Protein AF-A0A1X6X3I6-F1 (afdb_monomer)

Organism: NCBI:txid47847

pLDDT: mean 81.03, std 16.97, range [32.22, 97.06]

InterPro domains:
  IPR027417 P-loop containing nucleoside triphosphate hydrolase [SSF52540] (1-117)
  IPR041682 AAA domain, group 14 [PF13173] (1-108)

Solvent-accessible surface area (backbone atoms only — not comparable to full-atom values): 10371 Å² total; per-residue (Å²): 122,66,60,66,58,53,51,45,57,49,22,56,74,71,74,48,62,67,48,49,33,81,44,65,69,55,34,54,56,38,70,76,33,42,68,61,71,61,66,63,80,65,57,39,35,36,35,39,39,78,70,50,59,66,52,45,54,31,46,47,54,46,36,71,73,77,44,81,64,84,60,49,60,47,76,40,61,85,71,77,84,70,76,79,51,72,59,56,55,73,34,69,94,76,65,83,90,80,88,82,73,63,58,50,67,42,55,74,72,73,40,89,75,56,64,71,65,45,42,73,75,38,47,68,61,52,58,71,68,54,73,86,76,85,73,47,74,67,56,50,54,50,50,53,60,70,43,43,80,63,78,71,75,75,80,79,76,79,76,76,82,80,88,76,133

Structure (mmCIF, N/CA/C/O backbone):
data_AF-A0A1X6X3I6-F1
#
_entry.id   AF-A0A1X6X3I6-F1
#
loop_
_atom_site.group_PDB
_atom_site.id
_atom_site.type_symbol
_atom_site.label_atom_id
_atom_site.label_alt_id
_atom_site.label_comp_id
_atom_site.label_asym_id
_atom_site.label_entity_id
_atom_site.label_seq_id
_atom_site.pdbx_PDB_ins_code
_atom_site.Cartn_x
_atom_site.Cartn_y
_atom_site.Cartn_z
_atom_site.occupancy
_atom_site.B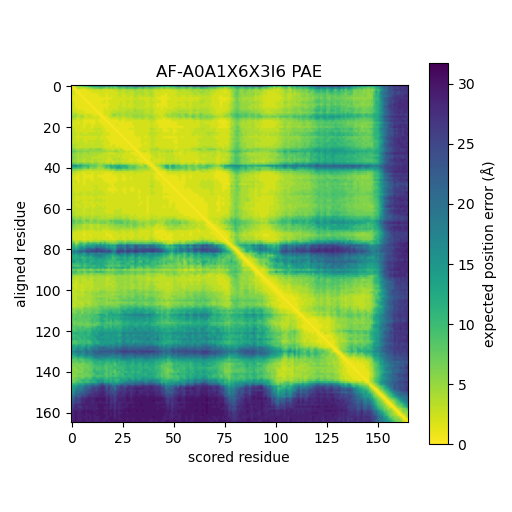_iso_or_equiv
_atom_site.auth_seq_id
_atom_site.auth_comp_id
_atom_site.auth_asym_id
_atom_site.auth_atom_id
_atom_site.pdbx_PDB_model_num
ATOM 1 N N . MET A 1 1 ? 0.532 -4.020 -11.490 1.00 64.44 1 MET A N 1
ATOM 2 C CA . MET A 1 1 ? 1.407 -3.002 -10.862 1.00 64.44 1 MET A CA 1
ATOM 3 C C . MET A 1 1 ? 1.654 -3.417 -9.422 1.00 64.44 1 MET A C 1
ATOM 5 O O . MET A 1 1 ? 0.678 -3.515 -8.684 1.00 64.44 1 MET A O 1
ATOM 9 N N . GLY A 1 2 ? 2.907 -3.712 -9.062 1.00 77.94 2 GLY A N 1
ATOM 10 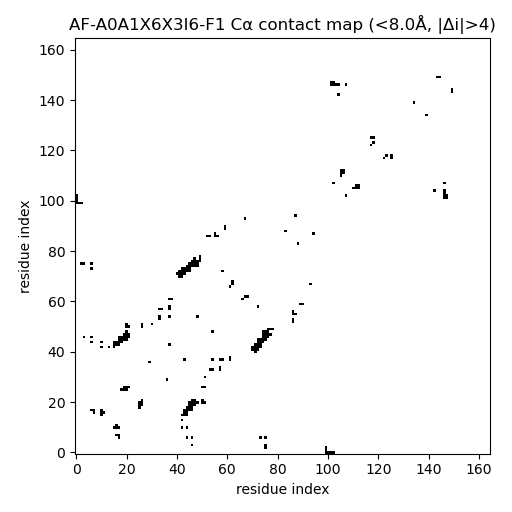C CA . GLY A 1 2 ? 3.346 -4.455 -7.865 1.00 77.94 2 GLY A CA 1
ATOM 11 C C . GLY A 1 2 ? 3.114 -3.815 -6.488 1.00 77.94 2 GLY A C 1
ATOM 12 O O . GLY A 1 2 ? 3.898 -4.059 -5.582 1.00 77.94 2 GLY A O 1
ATOM 13 N N . LYS A 1 3 ? 2.047 -3.027 -6.303 1.00 88.94 3 LYS A N 1
ATOM 14 C CA . LYS A 1 3 ? 1.668 -2.437 -5.005 1.00 88.94 3 LYS A CA 1
ATOM 15 C C . LYS A 1 3 ? 1.474 -3.518 -3.940 1.00 88.94 3 LYS A C 1
ATOM 17 O O . LYS A 1 3 ? 2.101 -3.446 -2.891 1.00 88.94 3 LYS A O 1
ATOM 22 N N . SER A 1 4 ? 0.694 -4.551 -4.262 1.00 89.69 4 SER A N 1
ATOM 23 C CA . SER A 1 4 ? 0.467 -5.715 -3.401 1.00 89.69 4 SER A CA 1
ATOM 24 C C . SER A 1 4 ? 1.767 -6.444 -3.068 1.00 89.69 4 SER A C 1
ATOM 26 O O . SER A 1 4 ? 1.982 -6.836 -1.928 1.00 89.69 4 SER A O 1
ATOM 28 N N . THR A 1 5 ? 2.672 -6.584 -4.043 1.00 90.50 5 THR A N 1
ATOM 29 C CA . THR A 1 5 ? 3.987 -7.211 -3.842 1.00 90.50 5 THR A CA 1
ATOM 30 C C . THR A 1 5 ? 4.847 -6.408 -2.868 1.00 90.50 5 THR A C 1
ATOM 32 O O . THR A 1 5 ? 5.395 -6.976 -1.928 1.00 90.50 5 THR A O 1
ATOM 35 N N . VAL A 1 6 ? 4.922 -5.085 -3.047 1.00 91.81 6 VAL A N 1
ATOM 36 C CA . VAL A 1 6 ? 5.656 -4.185 -2.145 1.00 91.81 6 VAL A CA 1
ATOM 37 C C . VAL A 1 6 ? 5.050 -4.206 -0.741 1.00 91.81 6 VAL A C 1
ATOM 39 O O . VAL A 1 6 ? 5.785 -4.321 0.237 1.00 91.81 6 VAL A O 1
ATOM 42 N N . LEU A 1 7 ? 3.719 -4.147 -0.630 1.00 94.69 7 LEU A N 1
ATOM 43 C CA . LEU A 1 7 ? 3.028 -4.177 0.658 1.00 94.69 7 LEU A CA 1
ATOM 44 C C . LEU A 1 7 ? 3.257 -5.502 1.396 1.00 94.69 7 LEU A C 1
ATOM 46 O O . LEU A 1 7 ? 3.531 -5.483 2.593 1.00 94.69 7 LEU A O 1
ATOM 50 N N . ARG A 1 8 ? 3.189 -6.641 0.692 1.00 94.69 8 ARG A N 1
ATOM 51 C CA . ARG A 1 8 ? 3.464 -7.969 1.266 1.00 94.69 8 ARG A CA 1
ATOM 52 C C . ARG A 1 8 ? 4.907 -8.082 1.753 1.00 94.69 8 ARG A C 1
ATOM 54 O O . ARG A 1 8 ? 5.107 -8.430 2.910 1.00 94.69 8 ARG A O 1
ATOM 61 N N . GLY A 1 9 ? 5.891 -7.694 0.938 1.00 95.19 9 GLY A N 1
ATOM 62 C CA . GLY A 1 9 ? 7.300 -7.719 1.354 1.00 95.19 9 GLY A CA 1
ATOM 63 C C . GLY A 1 9 ? 7.592 -6.799 2.548 1.00 95.19 9 GLY A C 1
ATOM 64 O O . GLY A 1 9 ? 8.360 -7.149 3.448 1.00 95.19 9 GLY A O 1
ATOM 65 N N . PHE A 1 10 ? 6.932 -5.638 2.609 1.00 94.81 10 PHE A N 1
ATOM 66 C CA . PHE A 1 10 ? 7.000 -4.765 3.778 1.00 94.81 10 PHE A CA 1
ATOM 67 C C . PHE A 1 10 ? 6.379 -5.422 5.020 1.00 94.81 10 PHE A C 1
ATOM 69 O O . PHE A 1 10 ? 7.007 -5.427 6.078 1.00 94.81 10 PHE A O 1
ATOM 76 N N . ALA A 1 11 ? 5.174 -5.989 4.900 1.00 94.62 11 ALA A N 1
ATOM 77 C CA . ALA A 1 11 ? 4.484 -6.648 6.007 1.00 94.62 11 ALA A CA 1
ATOM 78 C C . ALA A 1 11 ? 5.310 -7.815 6.568 1.00 94.62 11 ALA A C 1
ATOM 80 O O . ALA A 1 11 ? 5.461 -7.915 7.782 1.00 94.62 11 ALA A O 1
ATOM 81 N N . GLU A 1 12 ? 5.910 -8.630 5.698 1.00 94.88 12 GLU A N 1
ATOM 82 C CA . GLU A 1 12 ? 6.821 -9.717 6.077 1.00 94.88 12 GLU A CA 1
ATOM 83 C C . GLU A 1 12 ? 8.026 -9.196 6.870 1.00 94.88 12 GLU A C 1
ATOM 85 O O . GLU A 1 12 ? 8.332 -9.706 7.948 1.00 94.88 12 GLU A O 1
ATOM 90 N N . THR A 1 13 ? 8.668 -8.127 6.389 1.00 94.75 13 THR A N 1
ATOM 91 C CA . THR A 1 13 ? 9.803 -7.492 7.082 1.00 94.75 13 THR A CA 1
ATOM 92 C C . THR A 1 13 ? 9.393 -6.913 8.441 1.00 94.75 13 THR A C 1
ATOM 94 O O . THR A 1 13 ? 10.170 -6.945 9.394 1.00 94.75 13 THR A O 1
ATOM 97 N N . ALA A 1 14 ? 8.163 -6.407 8.553 1.00 91.38 14 ALA A N 1
ATOM 98 C CA . ALA A 1 14 ? 7.593 -5.879 9.789 1.00 91.38 14 ALA A CA 1
ATOM 99 C C . ALA A 1 14 ? 7.041 -6.967 10.736 1.00 91.38 14 ALA A C 1
ATOM 101 O O . ALA A 1 14 ? 6.537 -6.632 11.808 1.00 91.38 14 ALA A O 1
ATOM 102 N N . GLY A 1 15 ? 7.112 -8.254 10.366 1.00 90.88 15 GLY A N 1
ATOM 103 C CA . GLY A 1 15 ? 6.565 -9.367 11.153 1.00 90.88 15 GLY A CA 1
ATOM 104 C C . GLY A 1 15 ? 5.031 -9.407 11.204 1.00 90.88 15 GLY A C 1
ATOM 105 O O . GLY A 1 15 ? 4.458 -9.970 12.136 1.00 90.88 15 GLY A O 1
ATOM 106 N N . GLY A 1 16 ? 4.368 -8.775 10.235 1.00 89.56 16 GLY A N 1
ATOM 107 C CA . GLY A 1 16 ? 2.917 -8.685 10.111 1.00 89.56 16 GLY A CA 1
ATOM 108 C C . GLY A 1 16 ? 2.358 -9.468 8.921 1.00 89.56 16 GLY A C 1
ATOM 109 O O . GLY A 1 16 ? 3.041 -10.259 8.276 1.00 89.56 16 GLY A O 1
ATOM 110 N N . SER A 1 17 ? 1.081 -9.232 8.626 1.00 92.12 17 SER A N 1
ATOM 111 C CA . SER A 1 17 ? 0.386 -9.787 7.460 1.00 92.12 17 SER A CA 1
ATOM 112 C C . SER A 1 17 ? -0.423 -8.702 6.753 1.00 92.12 17 SER A C 1
ATOM 114 O O . SER A 1 17 ? -0.655 -7.624 7.306 1.00 92.12 17 SER A O 1
ATOM 116 N N . VAL A 1 18 ? -0.821 -8.984 5.513 1.00 95.50 18 VAL A N 1
ATOM 117 C CA . VAL A 1 18 ? -1.647 -8.088 4.702 1.00 95.50 18 VAL A CA 1
ATOM 118 C C . VAL A 1 18 ? -3.111 -8.497 4.813 1.00 95.50 18 VAL A C 1
ATOM 120 O O . VAL A 1 18 ? -3.450 -9.661 4.612 1.00 95.50 18 VAL A O 1
ATOM 123 N N . ILE A 1 19 ? -3.975 -7.524 5.094 1.00 95.50 19 ILE A N 1
ATOM 124 C CA . ILE A 1 19 ? -5.427 -7.645 4.964 1.00 95.50 19 ILE A CA 1
ATOM 125 C C . ILE A 1 19 ? -5.769 -7.391 3.496 1.00 95.50 19 ILE A C 1
ATOM 127 O O . ILE A 1 19 ? -5.748 -6.247 3.048 1.00 95.50 19 ILE A O 1
ATOM 131 N N . ASP A 1 20 ? -6.046 -8.454 2.748 1.00 95.75 20 ASP A N 1
ATOM 132 C CA . ASP A 1 20 ? -6.381 -8.388 1.324 1.00 95.75 20 ASP A CA 1
ATOM 133 C C . ASP A 1 20 ? -7.896 -8.218 1.136 1.00 95.75 20 ASP A C 1
ATOM 135 O O . ASP A 1 20 ? -8.661 -9.145 1.389 1.00 95.75 20 ASP A O 1
ATOM 139 N N . LEU A 1 21 ? -8.351 -7.023 0.743 1.00 95.56 21 LEU A N 1
ATOM 140 C CA . LEU A 1 21 ? -9.784 -6.726 0.609 1.00 95.56 21 LEU A CA 1
ATOM 141 C C . LEU A 1 21 ? -10.377 -7.107 -0.758 1.00 95.56 21 LEU A C 1
ATOM 143 O O . LEU A 1 21 ? -11.591 -6.947 -0.964 1.00 95.56 21 LEU A O 1
ATOM 147 N N . ASP A 1 22 ? -9.560 -7.597 -1.697 1.00 94.06 22 ASP A N 1
ATOM 148 C CA . ASP A 1 22 ? -10.081 -8.240 -2.905 1.00 94.06 22 ASP A CA 1
ATOM 149 C C . ASP A 1 22 ? -10.706 -9.605 -2.563 1.00 94.06 22 ASP A C 1
ATOM 151 O O . ASP A 1 22 ? -11.739 -9.957 -3.148 1.00 94.06 22 ASP A O 1
ATOM 155 N N . ASP A 1 23 ? -10.164 -10.305 -1.559 1.00 96.56 23 ASP A N 1
ATOM 156 C CA . ASP A 1 23 ? -10.741 -11.529 -1.000 1.00 96.56 23 ASP A CA 1
ATOM 157 C C . ASP A 1 23 ? -12.124 -11.253 -0.379 1.00 96.56 23 ASP A C 1
ATOM 159 O O . ASP A 1 23 ? -12.313 -10.349 0.442 1.00 96.56 23 ASP A O 1
ATOM 163 N N . VAL A 1 24 ? -13.125 -12.021 -0.818 1.00 96.75 24 VAL A N 1
ATOM 164 C CA . VAL A 1 24 ? -14.529 -11.842 -0.424 1.00 96.75 24 VAL A CA 1
ATOM 165 C C . VAL A 1 24 ? -14.730 -12.139 1.062 1.00 96.75 24 VAL A C 1
ATOM 167 O O . VAL A 1 24 ? -15.404 -11.365 1.739 1.00 96.75 24 VAL A O 1
ATOM 170 N N . GLU A 1 25 ? -14.133 -13.214 1.573 1.00 97.06 25 GLU A N 1
ATOM 171 C CA . GLU A 1 25 ? -14.310 -13.655 2.958 1.00 97.06 25 GLU A CA 1
ATOM 172 C C . GLU A 1 25 ? -13.643 -12.667 3.919 1.00 97.06 25 GLU A C 1
ATOM 174 O O . GLU A 1 25 ? -14.234 -12.257 4.924 1.00 97.06 25 GLU A O 1
ATOM 179 N N . VAL A 1 26 ? -12.435 -12.208 3.569 1.00 96.25 26 VAL A N 1
ATOM 180 C CA . VAL A 1 26 ? -11.734 -11.160 4.323 1.00 96.25 26 VAL A CA 1
ATOM 181 C C . VAL A 1 26 ? -12.557 -9.877 4.319 1.00 96.25 26 VAL A C 1
ATOM 183 O O . VAL A 1 26 ? -12.775 -9.276 5.373 1.00 96.25 26 VAL A O 1
ATOM 186 N N . ARG A 1 27 ? -13.064 -9.458 3.156 1.00 96.25 27 ARG A N 1
ATOM 187 C CA . ARG A 1 27 ? -13.870 -8.241 3.032 1.00 96.25 27 ARG A CA 1
ATOM 188 C C . ARG A 1 27 ? -15.117 -8.275 3.913 1.00 96.25 27 ARG A C 1
ATOM 190 O O . ARG A 1 27 ? -15.369 -7.301 4.624 1.00 96.25 27 ARG A O 1
ATOM 197 N N . GLU A 1 28 ? -15.875 -9.366 3.893 1.00 96.00 28 GLU A N 1
ATOM 198 C CA . GLU A 1 28 ? -17.078 -9.523 4.719 1.00 96.00 28 GLU A CA 1
ATOM 199 C C . GLU A 1 28 ? -16.746 -9.480 6.218 1.00 96.00 28 GLU A C 1
ATOM 201 O O . GLU A 1 28 ? -17.406 -8.771 6.987 1.00 96.00 28 GLU A O 1
ATOM 206 N N . ALA A 1 29 ? -15.668 -10.154 6.633 1.00 95.06 29 ALA A N 1
ATOM 207 C CA . ALA A 1 29 ? -15.207 -10.136 8.018 1.00 95.06 29 ALA A CA 1
ATOM 208 C C . ALA A 1 29 ? -14.833 -8.720 8.494 1.00 95.06 29 ALA A C 1
ATOM 210 O O . ALA A 1 29 ? -15.162 -8.330 9.622 1.00 95.06 29 ALA A O 1
ATOM 211 N N . ILE A 1 30 ? -14.177 -7.937 7.630 1.00 95.19 30 ILE A N 1
ATOM 212 C CA . ILE A 1 30 ? -13.784 -6.551 7.909 1.00 95.19 30 ILE A CA 1
ATOM 213 C C . ILE A 1 30 ? -15.007 -5.634 7.977 1.00 95.19 30 ILE A C 1
ATOM 215 O O . ILE A 1 30 ? -15.116 -4.854 8.923 1.00 95.19 30 ILE A O 1
ATOM 219 N N . GLN A 1 31 ? -15.943 -5.737 7.028 1.00 93.88 31 GLN A N 1
ATOM 220 C CA . GLN A 1 31 ? -17.166 -4.924 7.011 1.00 93.88 31 GLN A CA 1
ATOM 221 C C . GLN A 1 31 ? -18.013 -5.132 8.272 1.00 93.88 31 GLN A C 1
ATOM 223 O O . GLN A 1 31 ? -18.507 -4.163 8.847 1.00 93.88 31 GLN A O 1
ATOM 228 N N . GLY A 1 32 ? -18.114 -6.372 8.760 1.00 92.06 32 GLY A N 1
ATOM 229 C CA . GLY A 1 32 ? -18.816 -6.676 10.008 1.00 92.06 32 GLY A CA 1
ATOM 230 C C . GLY A 1 32 ? -18.131 -6.140 11.273 1.00 92.06 32 GLY A C 1
ATOM 231 O O . GLY A 1 32 ? -18.776 -6.039 12.313 1.00 92.06 32 GLY A O 1
ATOM 232 N N . ASN A 1 33 ? -16.836 -5.794 11.214 1.00 93.38 33 ASN A N 1
ATOM 233 C CA . ASN A 1 33 ? -16.014 -5.499 12.394 1.00 93.38 33 ASN A CA 1
ATOM 234 C C . ASN A 1 33 ? -14.982 -4.369 12.185 1.00 93.38 33 ASN A C 1
ATOM 236 O O . ASN A 1 33 ? -13.878 -4.430 12.731 1.00 93.38 33 ASN A O 1
ATOM 240 N N . LEU A 1 34 ? -15.330 -3.303 11.456 1.00 92.31 34 LEU A N 1
ATOM 241 C CA . LEU A 1 34 ? -14.416 -2.204 11.081 1.00 92.31 34 LEU A CA 1
ATOM 242 C C . LEU A 1 34 ? -13.584 -1.625 12.238 1.00 92.31 34 LEU A C 1
ATOM 244 O O . LEU A 1 34 ? -12.380 -1.423 12.126 1.00 92.31 34 LEU A O 1
ATOM 248 N N . ALA A 1 35 ? -14.203 -1.358 13.389 1.00 90.56 35 ALA A N 1
ATOM 249 C CA . ALA A 1 35 ? -13.467 -0.819 14.533 1.00 90.56 35 ALA A CA 1
ATOM 250 C C . ALA A 1 35 ? -12.494 -1.844 15.145 1.00 90.56 35 ALA A C 1
ATOM 252 O O . ALA A 1 35 ? -11.528 -1.454 15.796 1.00 90.56 35 ALA A O 1
ATOM 253 N N . ALA A 1 36 ? -12.765 -3.144 14.992 1.00 90.44 36 ALA A N 1
ATOM 254 C CA . ALA A 1 36 ? -11.902 -4.217 15.479 1.00 90.44 36 ALA A CA 1
ATOM 255 C C . ALA A 1 36 ? -10.701 -4.447 14.574 1.00 90.44 36 ALA A C 1
ATOM 257 O O . ALA A 1 36 ? -9.600 -4.634 15.086 1.00 90.44 36 ALA A O 1
ATOM 258 N N . SER A 1 37 ? -10.905 -4.385 13.260 1.00 90.31 37 SER A N 1
ATOM 259 C CA . SER A 1 37 ? -9.847 -4.634 12.282 1.00 90.31 37 SER A CA 1
ATOM 260 C C . SER A 1 37 ? -8.700 -3.634 12.383 1.00 90.31 37 SER A C 1
ATOM 262 O O . SER A 1 37 ? -7.560 -3.979 12.093 1.00 90.31 37 SER A O 1
ATOM 264 N N . VAL A 1 38 ? -8.979 -2.418 12.864 1.00 92.12 38 VAL A N 1
ATOM 265 C CA . VAL A 1 38 ? -7.957 -1.382 13.041 1.00 92.12 38 VAL A CA 1
ATOM 266 C C . VAL A 1 38 ? -7.373 -1.300 14.449 1.00 92.12 38 VAL A C 1
ATOM 268 O O . VAL A 1 38 ? -6.512 -0.459 14.674 1.00 92.12 38 VAL A O 1
ATOM 271 N N . ARG A 1 39 ? -7.832 -2.103 15.420 1.00 86.19 39 ARG A N 1
ATOM 272 C CA . ARG A 1 39 ? -7.517 -1.905 16.852 1.00 86.19 39 ARG A CA 1
ATOM 273 C C . ARG A 1 39 ? -6.140 -2.404 17.287 1.00 86.19 39 ARG A C 1
ATOM 275 O O . ARG A 1 39 ? -5.588 -1.859 18.236 1.00 86.19 39 ARG A O 1
ATOM 282 N N . ALA A 1 40 ? -5.619 -3.458 16.667 1.00 76.75 40 ALA A N 1
ATOM 283 C CA . ALA A 1 40 ? -4.425 -4.153 17.144 1.00 76.75 40 ALA A CA 1
ATOM 284 C C . ALA A 1 40 ? -3.261 -4.026 16.156 1.00 76.75 40 ALA A C 1
ATOM 286 O O . ALA A 1 40 ? -3.459 -4.063 14.945 1.00 76.75 40 ALA A O 1
ATOM 287 N N . GLY A 1 41 ? -2.046 -3.914 16.696 1.00 80.50 41 GLY A N 1
ATOM 288 C CA . GLY A 1 41 ? -0.816 -3.869 15.912 1.00 80.50 41 GLY A CA 1
ATOM 289 C C . GLY A 1 41 ? -0.561 -2.536 15.199 1.00 80.50 41 GLY A C 1
ATOM 290 O O . GLY A 1 41 ? -1.438 -1.677 15.045 1.00 80.50 41 GLY A O 1
ATOM 291 N N . ALA A 1 42 ? 0.696 -2.364 14.810 1.00 88.19 42 ALA A N 1
ATOM 292 C CA . ALA A 1 42 ? 1.174 -1.361 13.872 1.00 88.19 42 ALA A CA 1
ATOM 293 C C . ALA A 1 42 ? 2.493 -1.889 13.273 1.00 88.19 42 ALA A C 1
ATOM 295 O O . ALA A 1 42 ? 3.304 -2.425 14.032 1.00 88.19 42 ALA A O 1
AT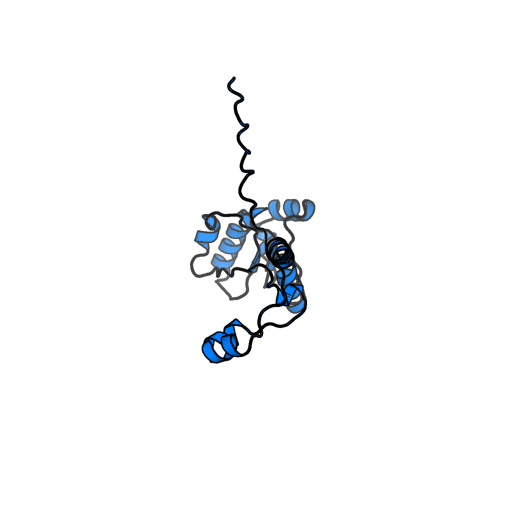OM 296 N N . PRO A 1 43 ? 2.725 -1.752 11.961 1.00 93.25 43 PRO A N 1
ATOM 297 C CA . PRO A 1 43 ? 1.806 -1.212 10.959 1.00 93.25 43 PRO A CA 1
ATOM 298 C C . PRO A 1 43 ? 0.688 -2.197 10.601 1.00 93.25 43 PRO A C 1
ATOM 300 O O . PRO A 1 43 ? 0.925 -3.387 10.413 1.00 93.25 43 PRO A O 1
ATOM 303 N N . ILE A 1 44 ? -0.536 -1.692 10.446 1.00 94.50 44 ILE A N 1
ATOM 304 C CA . ILE A 1 44 ? -1.609 -2.450 9.790 1.00 94.50 44 ILE A CA 1
ATOM 305 C C . ILE A 1 44 ? -1.428 -2.313 8.280 1.00 94.50 44 ILE A C 1
ATOM 307 O O . ILE A 1 44 ? -1.453 -1.199 7.761 1.00 94.50 44 ILE A O 1
ATOM 311 N N . CYS A 1 45 ? -1.264 -3.429 7.575 1.00 95.56 45 CYS A N 1
ATOM 312 C CA . CYS A 1 45 ? -1.107 -3.444 6.123 1.00 95.56 45 CYS A CA 1
ATOM 313 C C . CYS A 1 45 ? -2.436 -3.839 5.467 1.00 95.56 45 CYS A C 1
ATOM 315 O O . CYS A 1 45 ? -2.909 -4.953 5.680 1.00 95.56 45 CYS A O 1
ATOM 317 N N . ILE A 1 46 ? -3.046 -2.937 4.696 1.00 94.81 46 ILE A N 1
ATOM 318 C CA . ILE A 1 46 ? -4.348 -3.151 4.040 1.00 94.81 46 ILE A CA 1
ATOM 319 C C . ILE A 1 46 ? -4.173 -2.998 2.533 1.00 94.81 46 ILE A C 1
ATOM 321 O O . ILE A 1 46 ? -3.730 -1.945 2.073 1.00 94.81 46 ILE A O 1
ATOM 325 N N . ASP A 1 47 ? -4.551 -4.021 1.774 1.00 94.94 47 ASP A N 1
ATOM 326 C CA . ASP A 1 47 ? -4.557 -3.975 0.316 1.00 94.94 47 ASP A CA 1
ATOM 327 C C . ASP A 1 47 ? -5.942 -3.653 -0.247 1.00 94.94 47 ASP A C 1
ATOM 329 O O . ASP A 1 47 ? -6.966 -3.987 0.347 1.00 94.94 47 ASP A O 1
ATOM 333 N N . GLU A 1 48 ? -5.948 -2.976 -1.394 1.00 92.94 48 GLU A N 1
ATOM 334 C CA . GLU A 1 48 ? -7.129 -2.561 -2.155 1.00 92.94 48 GLU A CA 1
ATOM 335 C C . GLU A 1 48 ? -8.229 -1.897 -1.292 1.00 92.94 48 GLU A C 1
ATOM 337 O O . GLU A 1 48 ? -9.409 -2.257 -1.345 1.00 92.94 48 GLU A O 1
ATOM 342 N N . TYR A 1 49 ? -7.851 -0.873 -0.507 1.00 91.75 49 TYR A N 1
ATOM 343 C CA . TYR A 1 49 ? -8.736 -0.187 0.456 1.00 91.75 49 TYR A CA 1
ATOM 344 C C . TYR A 1 49 ? -10.070 0.287 -0.140 1.00 91.75 49 TYR A C 1
ATOM 346 O O . TYR A 1 49 ? -11.071 0.362 0.570 1.00 91.75 49 TYR A O 1
ATOM 354 N N . GLN A 1 50 ? -10.119 0.599 -1.439 1.00 89.06 50 GLN A N 1
ATOM 355 C CA . GLN A 1 50 ? -11.339 1.048 -2.108 1.00 89.06 50 GLN A CA 1
ATOM 356 C C . GLN A 1 50 ? -12.442 -0.024 -2.153 1.00 89.06 50 GLN A C 1
ATOM 358 O O . GLN A 1 50 ? -13.590 0.298 -2.447 1.00 89.06 50 GLN A O 1
ATOM 363 N N . ARG A 1 51 ? -12.124 -1.290 -1.849 1.00 92.00 51 ARG A N 1
ATOM 364 C CA . ARG A 1 51 ? -13.115 -2.357 -1.646 1.00 92.00 51 ARG A CA 1
ATOM 365 C C . ARG A 1 51 ? -13.902 -2.197 -0.346 1.00 92.00 51 ARG A C 1
ATOM 367 O O . ARG A 1 51 ? -15.048 -2.636 -0.286 1.00 92.00 51 ARG A O 1
ATOM 374 N N . VAL A 1 52 ? -13.311 -1.559 0.668 1.00 93.00 52 VAL A N 1
ATOM 375 C CA . VAL A 1 52 ? -13.966 -1.198 1.936 1.00 93.00 52 VAL A CA 1
ATOM 376 C C . VAL A 1 52 ? -13.523 0.211 2.357 1.00 93.00 52 VAL A C 1
ATOM 378 O O . VAL A 1 52 ? -12.714 0.354 3.275 1.00 93.00 52 VAL A O 1
ATOM 381 N N . PRO A 1 53 ? -14.033 1.275 1.707 1.00 90.31 53 PRO A N 1
ATOM 382 C CA . PRO A 1 53 ? -13.585 2.647 1.966 1.00 90.31 53 PRO A CA 1
ATOM 383 C C . PRO A 1 53 ? -13.748 3.091 3.428 1.00 90.31 53 PRO A C 1
ATOM 385 O O . PRO A 1 53 ? -12.924 3.851 3.939 1.00 90.31 53 PRO A O 1
ATOM 388 N N . ASP A 1 54 ? -14.759 2.560 4.120 1.00 91.38 54 ASP A N 1
ATOM 389 C CA . ASP A 1 54 ? -15.067 2.844 5.529 1.00 91.38 54 ASP A CA 1
ATOM 390 C C . ASP A 1 54 ? -13.924 2.460 6.491 1.00 91.38 54 ASP A C 1
ATOM 392 O O . ASP A 1 54 ? -13.867 2.941 7.627 1.00 91.38 54 ASP A O 1
ATOM 396 N N . ILE A 1 55 ? -12.952 1.649 6.045 1.00 92.06 55 ILE A N 1
ATOM 397 C CA . ILE A 1 55 ? -11.740 1.356 6.823 1.00 92.06 55 ILE A CA 1
ATOM 398 C C . ILE A 1 55 ? -10.945 2.628 7.149 1.00 92.06 55 ILE A C 1
ATOM 400 O O . ILE A 1 55 ? -10.301 2.714 8.196 1.00 92.06 55 ILE A O 1
ATOM 404 N N . LEU A 1 56 ? -11.030 3.649 6.292 1.00 91.44 56 LEU A N 1
ATOM 405 C CA . LEU A 1 56 ? -10.376 4.936 6.507 1.00 91.44 56 LEU A CA 1
ATOM 406 C C . LEU A 1 56 ? -11.006 5.713 7.669 1.00 91.44 56 LEU A C 1
ATOM 408 O O . LEU A 1 56 ? -10.281 6.346 8.438 1.00 91.44 56 LEU A O 1
ATOM 412 N N . ASP A 1 57 ? -12.326 5.625 7.851 1.00 91.19 57 ASP A N 1
ATOM 413 C CA . ASP A 1 57 ? -13.010 6.219 9.004 1.00 91.19 57 ASP A CA 1
ATOM 414 C C . ASP A 1 57 ? -12.643 5.503 10.304 1.00 91.19 57 ASP A C 1
ATOM 416 O O . ASP A 1 57 ? -12.414 6.148 11.332 1.00 91.19 57 ASP A O 1
ATOM 420 N N . ALA A 1 58 ? -12.507 4.176 10.260 1.00 92.75 58 ALA A N 1
ATOM 421 C CA . ALA A 1 58 ? -12.038 3.400 11.402 1.00 92.75 58 ALA A CA 1
ATOM 422 C C . ALA A 1 58 ? -10.600 3.795 11.796 1.00 92.75 58 ALA A C 1
ATOM 424 O O . ALA A 1 58 ? -10.331 4.063 12.973 1.00 92.75 58 ALA A O 1
ATOM 425 N N . LEU A 1 59 ? -9.692 3.916 10.820 1.00 92.31 59 LEU A N 1
ATOM 426 C CA . LEU A 1 59 ? -8.323 4.398 11.040 1.00 92.31 59 LEU A CA 1
ATOM 427 C C . LEU A 1 59 ? -8.306 5.825 11.597 1.00 92.31 59 LEU A C 1
ATOM 429 O O . LEU A 1 59 ? -7.612 6.096 12.577 1.00 92.31 59 LEU A O 1
ATOM 433 N N . LYS A 1 60 ? -9.112 6.734 11.039 1.00 91.50 60 LYS A N 1
ATOM 434 C CA . LYS A 1 60 ? -9.272 8.102 11.551 1.00 91.50 60 LYS A CA 1
ATOM 435 C C . LYS A 1 60 ? -9.728 8.103 13.010 1.00 91.50 60 LYS A C 1
ATOM 437 O O . LYS A 1 60 ? -9.169 8.835 13.826 1.00 91.50 60 LYS A O 1
ATOM 442 N N . ALA A 1 61 ? -10.721 7.284 13.355 1.00 92.12 61 ALA A N 1
ATOM 443 C CA . ALA A 1 61 ? -11.229 7.171 14.717 1.00 92.12 61 ALA A CA 1
ATOM 444 C C . ALA A 1 61 ? -10.167 6.634 15.690 1.00 92.12 61 ALA A C 1
ATOM 446 O O . ALA A 1 61 ? -10.078 7.123 16.818 1.00 92.12 61 ALA A O 1
ATOM 447 N N . ARG A 1 62 ? -9.339 5.671 15.263 1.00 91.88 62 ARG A N 1
ATOM 448 C CA . ARG A 1 62 ? -8.180 5.204 16.038 1.00 91.88 62 ARG A CA 1
ATOM 449 C C . ARG A 1 62 ? -7.160 6.321 16.242 1.00 91.88 62 ARG A C 1
ATOM 451 O O . ARG A 1 62 ? -6.838 6.627 17.386 1.00 91.88 62 ARG A O 1
ATOM 458 N N . LEU A 1 63 ? -6.732 6.983 15.167 1.00 91.50 63 LEU A N 1
ATOM 459 C CA . LEU A 1 63 ? -5.750 8.072 15.225 1.00 91.50 63 LEU A CA 1
ATOM 460 C C . LEU A 1 63 ? -6.234 9.260 16.077 1.00 91.50 63 LEU A C 1
ATOM 462 O O . LEU A 1 63 ? -5.451 9.954 16.717 1.00 91.50 63 LEU A O 1
ATOM 466 N N . ASN A 1 64 ? -7.541 9.515 16.118 1.00 90.94 64 ASN A N 1
ATOM 467 C CA . ASN A 1 64 ? -8.107 10.538 16.999 1.00 90.94 64 ASN A CA 1
ATOM 468 C C . ASN A 1 64 ? -8.046 10.151 18.484 1.00 90.94 64 ASN A C 1
ATOM 470 O O . ASN A 1 64 ? -7.951 11.035 19.329 1.00 90.94 64 ASN A O 1
ATOM 474 N N . ARG A 1 65 ? -8.121 8.855 18.804 1.00 91.19 65 ARG A N 1
ATOM 475 C CA . ARG A 1 65 ? -8.129 8.338 20.181 1.00 91.19 65 ARG A CA 1
ATOM 476 C C . ARG A 1 65 ? -6.721 8.124 20.734 1.00 91.19 65 ARG A C 1
ATOM 478 O O . ARG A 1 65 ? -6.473 8.425 21.893 1.00 91.19 65 ARG A O 1
ATOM 485 N N . GLU A 1 66 ? -5.833 7.577 19.912 1.00 89.62 66 GLU A N 1
ATOM 486 C CA . GLU A 1 66 ? -4.481 7.143 20.298 1.00 89.62 66 GLU A CA 1
ATOM 487 C C . GLU A 1 66 ? -3.400 8.166 19.917 1.00 89.62 66 GLU A C 1
ATOM 489 O O . GLU A 1 66 ? -2.232 8.004 20.263 1.00 89.62 66 GLU A O 1
ATOM 494 N N . GLY A 1 67 ? -3.778 9.235 19.212 1.00 87.38 67 GLY A N 1
ATOM 495 C CA . GLY A 1 67 ? -2.839 10.141 18.563 1.00 87.38 67 GLY A CA 1
ATOM 496 C C . GLY A 1 67 ? -2.390 9.612 17.199 1.00 87.38 67 GLY A C 1
ATOM 497 O O . GLY A 1 67 ? -2.946 8.659 16.662 1.00 87.38 67 GLY A O 1
ATOM 498 N N . SER A 1 68 ? -1.377 10.249 16.610 1.00 86.62 68 SER A N 1
ATOM 499 C CA . SER A 1 68 ? -0.929 9.945 15.244 1.00 86.62 68 SER A CA 1
ATOM 500 C C . SER A 1 68 ? 0.501 9.398 15.201 1.00 86.62 68 SER A C 1
ATOM 502 O O . SER A 1 68 ? 1.370 10.054 14.620 1.00 86.62 68 SER A O 1
ATOM 504 N N . PRO A 1 69 ? 0.787 8.232 15.817 1.00 87.81 69 PRO A N 1
ATOM 505 C CA . PRO A 1 69 ? 2.112 7.646 15.720 1.00 87.81 69 PRO A CA 1
ATOM 506 C C . PRO A 1 69 ? 2.423 7.280 14.256 1.00 87.81 69 PRO A C 1
ATOM 508 O O . PRO A 1 69 ? 1.551 6.768 13.538 1.00 87.81 69 PRO A O 1
ATOM 511 N N . PRO A 1 70 ? 3.652 7.552 13.782 1.00 87.50 70 PRO A N 1
ATOM 512 C CA . PRO A 1 70 ? 4.054 7.194 12.430 1.00 87.50 70 PRO A CA 1
ATOM 513 C C . PRO A 1 70 ? 3.988 5.675 12.239 1.00 87.50 70 PRO A C 1
ATOM 515 O O . PRO A 1 70 ? 4.226 4.910 13.171 1.00 87.50 70 PRO A O 1
ATOM 518 N N . GLY A 1 71 ? 3.651 5.238 11.025 1.00 89.38 71 GLY A N 1
ATOM 519 C CA . GLY A 1 71 ? 3.576 3.811 10.703 1.00 89.38 71 GLY A CA 1
ATOM 520 C C . GLY A 1 71 ? 2.374 3.082 11.311 1.00 89.38 71 GLY A C 1
ATOM 521 O O . GLY A 1 71 ? 2.413 1.866 11.427 1.00 89.38 71 GLY A O 1
ATOM 522 N N . THR A 1 72 ? 1.298 3.784 11.690 1.00 92.69 72 THR A N 1
ATOM 523 C CA . THR A 1 72 ? 0.067 3.135 12.191 1.00 92.69 72 THR A CA 1
ATOM 524 C C . THR A 1 72 ? -0.535 2.176 11.159 1.00 92.69 72 THR A C 1
ATOM 526 O O . THR A 1 72 ? -0.941 1.064 11.498 1.00 92.69 72 THR A O 1
ATOM 529 N N . ALA A 1 73 ? -0.586 2.600 9.897 1.00 93.38 73 ALA A N 1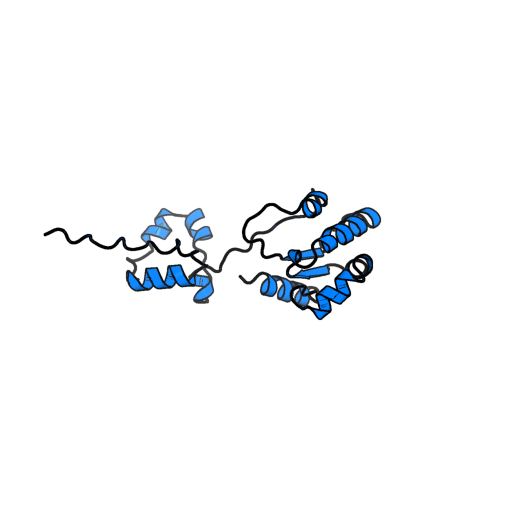
ATOM 530 C CA . ALA A 1 73 ? -1.115 1.800 8.805 1.00 93.38 73 ALA A CA 1
ATOM 531 C C . ALA A 1 73 ? -0.407 2.124 7.488 1.00 93.38 73 ALA A C 1
ATOM 533 O O . ALA A 1 73 ? 0.012 3.261 7.263 1.00 93.38 73 ALA A O 1
ATOM 534 N N . ILE A 1 74 ? -0.328 1.122 6.619 1.00 94.00 74 ILE A N 1
ATOM 535 C CA . ILE A 1 74 ? 0.019 1.259 5.209 1.00 94.00 74 ILE A CA 1
ATOM 536 C C . ILE A 1 74 ? -1.147 0.703 4.410 1.00 94.00 74 ILE A C 1
ATOM 538 O O . ILE A 1 74 ? -1.596 -0.418 4.646 1.00 94.00 74 ILE A O 1
ATOM 542 N N . ILE A 1 75 ? -1.643 1.510 3.480 1.00 92.31 75 ILE A N 1
ATOM 543 C CA . ILE A 1 75 ? -2.777 1.159 2.638 1.00 92.31 75 ILE A CA 1
ATOM 544 C C . ILE A 1 75 ? -2.365 1.241 1.174 1.00 92.31 75 ILE A C 1
ATOM 546 O O . ILE A 1 75 ? -1.686 2.185 0.764 1.00 92.31 75 ILE A O 1
ATOM 550 N N . THR A 1 76 ? -2.792 0.274 0.377 1.00 91.81 76 THR A N 1
ATOM 551 C CA . THR A 1 76 ? -2.686 0.320 -1.082 1.00 91.81 76 THR A CA 1
ATOM 552 C C . THR A 1 76 ? -4.078 0.382 -1.686 1.00 91.81 76 THR A C 1
ATOM 554 O O . THR A 1 76 ? -5.055 -0.106 -1.124 1.00 91.81 76 THR A O 1
ATOM 557 N N . GLY A 1 77 ? -4.183 1.036 -2.837 1.00 86.25 77 GLY A N 1
ATOM 558 C CA . GLY A 1 77 ? -5.412 1.073 -3.614 1.00 86.25 77 GLY A CA 1
ATOM 559 C C . GLY A 1 77 ? -5.102 1.338 -5.073 1.00 86.25 77 GLY A C 1
ATOM 560 O O . GLY A 1 77 ? -4.233 2.149 -5.408 1.00 86.25 77 GLY A O 1
ATOM 561 N N . SER A 1 78 ? -5.766 0.609 -5.958 1.00 75.56 78 SER A N 1
ATOM 562 C CA . SER A 1 78 ? -5.701 0.829 -7.398 1.00 75.56 78 SER A CA 1
ATOM 563 C C . SER A 1 78 ? -6.728 1.882 -7.821 1.00 75.56 78 SER A C 1
ATOM 565 O O . SER A 1 78 ? -7.764 1.579 -8.403 1.00 75.56 78 SER A O 1
ATOM 567 N N . THR A 1 79 ? -6.455 3.161 -7.557 1.00 58.69 79 THR A N 1
ATOM 568 C CA . THR A 1 79 ? -7.303 4.229 -8.098 1.00 58.69 79 THR A CA 1
ATOM 569 C C . THR A 1 79 ? -6.963 4.427 -9.578 1.00 58.69 79 THR A C 1
ATOM 571 O O . THR A 1 79 ? -6.078 5.192 -9.958 1.00 58.69 79 THR A O 1
ATOM 574 N N . ARG A 1 80 ? -7.657 3.697 -10.463 1.00 54.34 80 ARG A N 1
ATOM 575 C CA . ARG A 1 80 ? -7.856 4.193 -11.831 1.00 54.34 80 ARG A CA 1
ATOM 576 C C . ARG A 1 80 ? -8.582 5.516 -11.665 1.00 54.34 80 ARG A C 1
ATOM 578 O O . ARG A 1 80 ? -9.710 5.449 -11.213 1.00 54.34 80 ARG A O 1
ATOM 585 N N . GLN A 1 81 ? -7.883 6.619 -11.946 1.00 49.94 81 GLN A N 1
ATOM 586 C CA . GLN A 1 81 ? -8.382 7.995 -12.057 1.00 49.94 81 GLN A CA 1
ATOM 587 C C . GLN A 1 81 ? -9.571 8.295 -11.141 1.00 49.94 81 GLN A C 1
ATOM 589 O O . GLN A 1 81 ? -10.668 7.863 -11.445 1.00 49.94 81 GLN A O 1
ATOM 594 N N . ASP A 1 82 ? -9.337 8.990 -10.027 1.00 50.12 82 ASP A N 1
ATOM 595 C CA . ASP A 1 82 ? -10.206 10.042 -9.476 1.00 50.12 82 ASP A CA 1
ATOM 596 C C . ASP A 1 82 ? -9.808 10.327 -8.023 1.00 50.12 82 ASP A C 1
ATOM 598 O O . ASP A 1 82 ? -9.140 9.525 -7.368 1.00 50.12 82 ASP A O 1
ATOM 602 N N . ALA A 1 83 ? -10.119 11.542 -7.576 1.00 56.16 83 ALA A N 1
ATOM 603 C CA . ALA A 1 83 ? -9.687 12.153 -6.324 1.00 56.16 83 ALA A CA 1
ATOM 604 C C . ALA A 1 83 ? -9.690 11.200 -5.114 1.00 56.16 83 ALA A C 1
ATOM 606 O O . ALA A 1 83 ? -10.570 10.351 -4.973 1.00 56.16 83 ALA A O 1
ATOM 607 N N . LEU A 1 84 ? -8.728 11.402 -4.200 1.00 62.19 84 LEU A N 1
ATOM 608 C CA . LEU A 1 84 ? -8.763 10.797 -2.865 1.00 62.19 84 LEU A CA 1
ATOM 609 C C . LEU A 1 84 ? -10.191 10.942 -2.304 1.00 62.19 84 LEU A C 1
ATOM 611 O O . LEU A 1 84 ? -10.700 12.067 -2.271 1.00 62.19 84 LEU A O 1
ATOM 615 N N . PRO A 1 85 ? -10.861 9.845 -1.901 1.00 66.81 85 PRO A N 1
ATOM 616 C CA . PRO A 1 85 ? -12.229 9.930 -1.408 1.00 66.81 85 PRO A CA 1
ATOM 617 C C . PRO A 1 85 ? -12.302 10.911 -0.232 1.00 66.81 85 PRO A C 1
ATOM 619 O O . PRO A 1 85 ? -11.333 11.060 0.515 1.00 66.81 85 PRO A O 1
ATOM 622 N N . ALA A 1 86 ? -13.448 11.572 -0.033 1.00 66.81 86 ALA A N 1
ATOM 623 C CA . ALA A 1 86 ? -13.624 12.566 1.037 1.00 66.81 86 ALA A CA 1
ATOM 624 C C . ALA A 1 86 ? -13.200 12.032 2.423 1.00 66.81 86 ALA A C 1
ATOM 626 O O . ALA A 1 86 ? -12.663 12.765 3.253 1.00 66.81 86 ALA A O 1
ATOM 627 N N . THR A 1 87 ? -13.359 10.729 2.644 1.00 66.06 87 THR A N 1
ATOM 628 C CA . THR A 1 87 ? -12.892 10.017 3.835 1.00 66.06 87 THR A CA 1
ATOM 629 C C . THR A 1 87 ? -11.366 10.033 3.989 1.00 66.06 87 THR A C 1
ATOM 631 O O . THR A 1 87 ? -10.858 10.261 5.084 1.00 66.06 87 THR A O 1
ATOM 634 N N . ALA A 1 88 ? -10.611 9.880 2.898 1.00 69.06 88 ALA A N 1
ATOM 635 C CA . ALA A 1 88 ? -9.157 10.029 2.901 1.00 69.06 88 ALA A CA 1
ATOM 636 C C . ALA A 1 88 ? -8.731 11.491 3.129 1.00 69.06 88 ALA A C 1
ATOM 638 O O . ALA A 1 88 ? -7.742 11.740 3.820 1.00 69.06 88 ALA A O 1
ATOM 639 N N . GLN A 1 89 ? -9.515 12.466 2.646 1.00 68.88 89 GLN A N 1
ATOM 640 C CA . GLN A 1 89 ? -9.315 13.891 2.951 1.00 68.88 89 GLN A CA 1
ATOM 641 C C . GLN A 1 89 ? -9.374 14.157 4.465 1.00 68.88 89 GLN A C 1
ATOM 643 O O . GLN A 1 89 ? -8.674 15.023 4.989 1.00 68.88 89 GLN A O 1
ATOM 648 N N . ALA A 1 90 ? -10.164 13.381 5.207 1.00 73.31 90 ALA A N 1
ATOM 649 C CA . ALA A 1 90 ? -10.263 13.512 6.654 1.00 73.31 90 ALA A CA 1
ATOM 650 C C . ALA A 1 90 ? -9.007 13.044 7.422 1.00 73.31 90 ALA A C 1
ATOM 652 O O . ALA A 1 90 ? -8.920 13.267 8.631 1.00 73.31 90 ALA A O 1
ATOM 653 N N . LEU A 1 91 ? -8.030 12.445 6.731 1.00 83.00 91 LEU A N 1
ATOM 654 C CA . LEU A 1 91 ? -6.697 12.106 7.241 1.00 83.00 91 LEU A CA 1
ATOM 655 C C . LEU A 1 91 ? -5.640 13.161 6.853 1.00 83.00 91 LEU A C 1
ATOM 657 O O . LEU A 1 91 ? -4.441 12.878 6.874 1.00 83.00 91 LEU A O 1
ATOM 661 N N . THR A 1 92 ? -6.063 14.384 6.506 1.00 78.19 92 THR A N 1
ATOM 662 C CA . THR A 1 92 ? -5.159 15.504 6.186 1.00 78.19 92 THR A CA 1
ATOM 663 C C . THR A 1 92 ? -4.074 15.667 7.258 1.00 78.19 92 THR A C 1
ATOM 665 O O . THR A 1 92 ? -4.355 15.682 8.456 1.00 78.19 92 THR A O 1
ATOM 668 N N . GLY A 1 93 ? -2.815 15.763 6.819 1.00 83.69 93 GLY A N 1
ATOM 669 C CA . GLY A 1 93 ? -1.638 15.878 7.689 1.00 83.69 93 GLY A CA 1
ATOM 670 C C . GLY A 1 93 ? -1.180 14.568 8.346 1.00 83.69 93 GLY A C 1
ATOM 671 O O . GLY A 1 93 ? -0.132 14.554 8.980 1.00 83.69 93 GLY A O 1
ATOM 672 N N . ARG A 1 94 ? -1.933 13.471 8.189 1.00 87.56 94 ARG A N 1
ATOM 673 C CA . ARG A 1 94 ? -1.632 12.142 8.761 1.00 87.56 94 ARG A CA 1
ATOM 674 C C . ARG A 1 94 ? -1.525 11.040 7.707 1.00 87.56 94 ARG A C 1
ATOM 676 O O . ARG A 1 94 ? -1.028 9.960 8.001 1.00 87.56 94 ARG A O 1
ATOM 683 N N . LEU A 1 95 ? -1.986 11.314 6.490 1.00 86.81 95 LEU A N 1
ATOM 684 C CA . LEU A 1 95 ? -1.855 10.450 5.324 1.00 86.81 95 LEU A CA 1
ATOM 685 C C . LEU A 1 95 ? -0.766 11.000 4.405 1.00 86.81 95 LEU A C 1
ATOM 687 O O . LEU A 1 95 ? -0.736 12.195 4.105 1.00 86.81 95 LEU A O 1
ATOM 691 N N . HIS A 1 96 ? 0.143 10.132 3.976 1.00 87.12 96 HIS A N 1
ATOM 692 C CA . HIS A 1 96 ? 1.163 10.438 2.976 1.00 87.12 96 HIS A CA 1
ATOM 693 C C . HIS A 1 96 ? 0.948 9.494 1.799 1.00 87.12 96 HIS A C 1
ATOM 695 O O . HIS A 1 96 ? 0.875 8.281 1.985 1.00 87.12 96 HIS A O 1
ATOM 701 N N . SER A 1 97 ? 0.792 10.058 0.603 1.00 85.19 97 SER A N 1
ATOM 702 C CA . SER A 1 97 ? 0.553 9.282 -0.611 1.00 85.19 97 SER A CA 1
ATOM 703 C C . SER A 1 97 ? 1.860 9.087 -1.367 1.00 85.19 97 SER A C 1
ATOM 705 O O . SER A 1 97 ? 2.605 10.044 -1.575 1.00 85.19 97 SER A O 1
ATOM 707 N N . LEU A 1 98 ? 2.122 7.851 -1.783 1.00 86.00 98 LEU A N 1
ATOM 708 C CA . LEU A 1 98 ? 3.257 7.481 -2.619 1.00 86.00 98 LEU A CA 1
ATOM 709 C C . LEU A 1 98 ? 2.729 6.806 -3.881 1.00 86.00 98 LEU A C 1
ATOM 711 O O . LEU A 1 98 ? 1.909 5.890 -3.813 1.00 86.00 98 LEU A O 1
ATOM 715 N N . VAL A 1 99 ? 3.205 7.261 -5.036 1.00 83.56 99 VAL A N 1
ATOM 716 C CA . VAL A 1 99 ? 2.857 6.667 -6.328 1.00 83.56 99 VAL A CA 1
ATOM 717 C C . VAL A 1 99 ? 3.887 5.598 -6.663 1.00 83.56 99 VAL A C 1
ATOM 719 O O . VAL A 1 99 ? 5.081 5.884 -6.723 1.00 83.56 99 VAL A O 1
ATOM 722 N N . ILE A 1 100 ? 3.418 4.374 -6.902 1.00 83.06 100 ILE A N 1
ATOM 723 C CA . ILE A 1 100 ? 4.238 3.296 -7.459 1.00 83.06 100 ILE A CA 1
ATOM 724 C C . ILE A 1 100 ? 4.017 3.283 -8.969 1.00 83.06 100 ILE A C 1
ATOM 726 O O . ILE A 1 100 ? 2.923 2.959 -9.442 1.00 83.06 100 ILE A O 1
ATOM 730 N N . TRP A 1 101 ? 5.057 3.660 -9.707 1.00 81.69 101 TRP A N 1
ATOM 731 C CA . TRP A 1 101 ? 5.064 3.647 -11.165 1.00 81.69 101 TRP A CA 1
ATOM 732 C C . TRP A 1 101 ? 5.156 2.215 -11.714 1.00 81.69 101 TRP A C 1
ATOM 734 O O . TRP A 1 101 ? 5.538 1.292 -10.988 1.00 81.69 101 TRP A O 1
ATOM 744 N N . PRO A 1 102 ? 4.765 1.994 -12.981 1.00 78.31 102 PRO A N 1
ATOM 745 C CA . PRO A 1 102 ? 5.111 0.770 -13.691 1.00 78.31 102 PRO A CA 1
ATOM 746 C C . PRO A 1 102 ? 6.623 0.526 -13.668 1.00 78.31 102 PRO A C 1
ATOM 748 O O . PRO A 1 102 ? 7.397 1.477 -13.564 1.00 78.31 102 PRO A O 1
ATOM 751 N N . LEU A 1 103 ? 7.011 -0.744 -13.787 1.00 80.19 103 LEU A N 1
ATOM 752 C CA . LEU A 1 103 ? 8.418 -1.114 -13.886 1.00 80.19 103 LEU A CA 1
ATOM 753 C C . LEU A 1 103 ? 9.032 -0.512 -15.153 1.00 80.19 103 LEU A C 1
ATOM 755 O O . LEU A 1 103 ? 8.393 -0.497 -16.209 1.00 80.19 103 LEU A O 1
ATOM 759 N N . SER A 1 104 ? 10.269 -0.044 -15.054 1.00 81.75 104 SER A N 1
ATOM 760 C CA . SER A 1 104 ? 11.044 0.379 -16.216 1.00 81.75 104 SER A CA 1
ATOM 761 C C . SER A 1 104 ? 11.392 -0.810 -17.124 1.00 81.75 104 SER A C 1
ATOM 763 O O . SER A 1 104 ? 11.239 -1.978 -16.757 1.00 81.75 104 SER A O 1
ATOM 765 N N . GLN A 1 105 ? 11.877 -0.528 -18.339 1.00 82.81 105 GLN A N 1
ATOM 766 C CA . GLN A 1 105 ? 12.330 -1.589 -19.247 1.00 82.81 105 GLN A CA 1
ATOM 767 C C . GLN A 1 105 ? 13.507 -2.369 -18.659 1.00 82.81 105 GLN A C 1
ATOM 769 O O . GLN A 1 105 ? 13.498 -3.593 -18.731 1.00 82.81 105 GLN A O 1
ATOM 774 N N . GLY A 1 106 ? 14.472 -1.695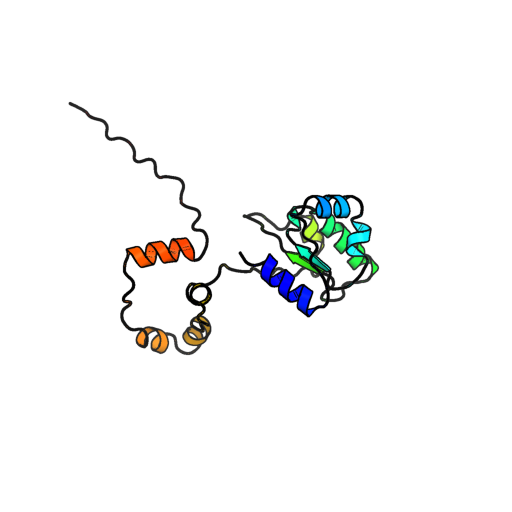 -18.025 1.00 83.31 106 GLY A N 1
ATOM 775 C CA . GLY A 1 106 ? 15.569 -2.391 -17.367 1.00 83.31 106 GLY A CA 1
ATOM 776 C C . GLY A 1 106 ? 15.091 -3.235 -16.192 1.00 83.31 106 GLY A C 1
ATOM 777 O O . GLY A 1 106 ? 15.496 -4.385 -16.094 1.00 83.31 106 GLY A O 1
ATOM 778 N N . GLU A 1 107 ? 14.162 -2.750 -15.361 1.00 83.62 107 GLU A N 1
ATOM 779 C CA . GLU A 1 107 ? 13.591 -3.550 -14.267 1.00 83.62 107 GLU A CA 1
ATOM 780 C C . GLU A 1 107 ? 12.874 -4.809 -14.777 1.00 83.62 107 GLU A C 1
ATOM 782 O O . GLU A 1 107 ? 13.031 -5.883 -14.193 1.00 83.62 107 GLU A O 1
ATOM 787 N N . LEU A 1 108 ? 12.129 -4.706 -15.884 1.00 82.88 108 LEU A N 1
ATOM 788 C CA . LEU A 1 108 ? 11.509 -5.858 -16.552 1.00 82.88 108 LEU A CA 1
ATOM 789 C C . LEU A 1 108 ? 12.549 -6.836 -17.120 1.00 82.88 108 LEU A C 1
ATOM 791 O O . LEU A 1 108 ? 12.331 -8.046 -17.092 1.00 82.88 108 LEU A O 1
ATOM 795 N N . GLU A 1 109 ? 13.678 -6.322 -17.606 1.00 83.81 109 GLU A N 1
ATOM 796 C CA . GLU A 1 109 ? 14.824 -7.100 -18.092 1.00 83.81 109 GLU A CA 1
ATOM 797 C C . GLU A 1 109 ? 15.748 -7.587 -16.945 1.00 83.81 109 GLU A C 1
ATOM 799 O O . GLU A 1 109 ? 16.730 -8.287 -17.195 1.00 83.81 109 GLU A O 1
ATOM 804 N N 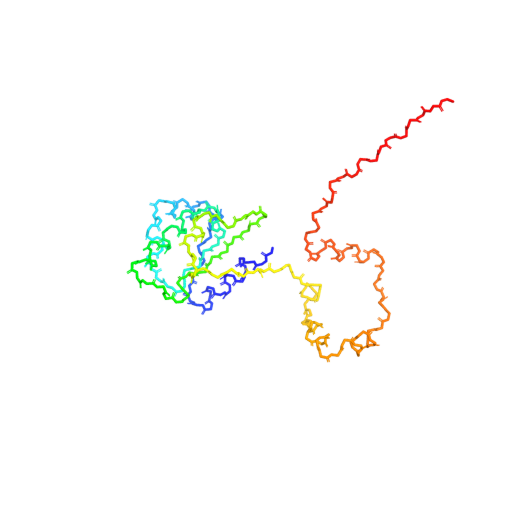. GLY A 1 110 ? 15.445 -7.262 -15.678 1.00 83.69 110 GLY A N 1
ATOM 805 C CA . GLY A 1 110 ? 16.246 -7.638 -14.504 1.00 83.69 110 GLY A CA 1
ATOM 806 C C . GLY A 1 110 ? 17.538 -6.828 -14.321 1.00 83.69 110 GLY A C 1
ATOM 807 O O . GLY A 1 110 ? 18.427 -7.224 -13.566 1.00 83.69 110 GLY A O 1
ATOM 808 N N . VAL A 1 111 ? 17.656 -5.696 -15.009 1.00 86.75 111 VAL A N 1
ATOM 809 C CA . VAL A 1 111 ? 18.790 -4.773 -14.967 1.00 86.75 111 VAL A CA 1
ATOM 810 C C . VAL A 1 111 ? 18.502 -3.644 -13.981 1.00 86.75 111 VAL A C 1
ATOM 812 O O . VAL A 1 111 ? 17.468 -2.983 -14.038 1.00 86.75 111 VAL A O 1
ATOM 815 N N . ARG A 1 112 ? 19.457 -3.371 -13.087 1.00 84.44 112 ARG A N 1
ATOM 816 C CA . ARG A 1 112 ? 19.413 -2.172 -12.245 1.00 84.44 112 ARG A CA 1
ATOM 817 C C . ARG A 1 112 ? 19.848 -0.962 -13.063 1.00 84.44 112 ARG A C 1
ATOM 819 O O . ARG A 1 112 ? 21.029 -0.814 -13.368 1.00 84.44 112 ARG A O 1
ATOM 826 N N . GLU A 1 113 ? 18.900 -0.095 -13.383 1.00 81.31 113 GLU A N 1
ATOM 827 C CA . GLU A 1 113 ? 19.163 1.147 -14.105 1.00 81.31 113 GLU A CA 1
ATOM 828 C C . GLU A 1 113 ? 19.548 2.281 -13.146 1.00 81.31 113 GLU A C 1
ATOM 830 O O . GLU A 1 113 ? 19.021 2.392 -12.041 1.00 81.31 113 GLU A O 1
ATOM 835 N N . ASN A 1 114 ? 20.455 3.149 -13.589 1.00 85.50 114 ASN A N 1
ATOM 836 C CA . ASN A 1 114 ? 20.849 4.382 -12.899 1.00 85.50 114 ASN A CA 1
ATOM 837 C C . ASN A 1 114 ? 20.736 5.609 -13.820 1.00 85.50 114 ASN A C 1
ATOM 839 O O . ASN A 1 114 ? 21.363 6.637 -13.574 1.00 85.50 114 ASN A O 1
ATOM 843 N N . LEU A 1 115 ? 19.944 5.505 -14.895 1.00 83.69 115 LEU A N 1
ATOM 844 C CA . LEU A 1 115 ? 19.859 6.517 -15.948 1.00 83.69 115 LEU A CA 1
ATOM 845 C C . LEU A 1 115 ? 19.551 7.914 -15.391 1.00 83.69 115 LEU A C 1
ATOM 847 O O . LEU A 1 115 ? 20.201 8.877 -15.777 1.00 83.69 115 LEU A O 1
ATOM 851 N N . LEU A 1 116 ? 18.594 8.030 -14.464 1.00 84.50 116 LEU A N 1
ATOM 852 C CA . LEU A 1 116 ? 18.217 9.321 -13.876 1.00 84.50 116 LEU A CA 1
ATOM 853 C C . LEU A 1 116 ? 19.341 9.930 -13.028 1.00 84.50 116 LEU A C 1
ATOM 855 O O . LEU A 1 116 ? 19.577 11.133 -13.097 1.00 84.50 116 LEU A O 1
ATOM 859 N N . GLU A 1 117 ? 20.046 9.104 -12.254 1.00 88.81 117 GLU A N 1
ATOM 860 C CA . GLU A 1 117 ? 21.187 9.526 -11.432 1.00 88.81 117 GLU A CA 1
ATOM 861 C C . GLU A 1 117 ? 22.343 9.997 -12.322 1.00 88.81 117 GLU A C 1
ATOM 863 O O . GLU A 1 117 ? 22.941 11.043 -12.076 1.00 88.81 117 GLU A O 1
ATOM 868 N N . ALA A 1 118 ? 22.614 9.250 -13.395 1.00 87.19 118 ALA A N 1
ATOM 869 C CA . ALA A 1 118 ? 23.663 9.560 -14.353 1.00 87.19 118 ALA A CA 1
ATOM 870 C C . ALA A 1 118 ? 23.353 10.841 -15.148 1.00 87.19 118 ALA A C 1
ATOM 872 O O . ALA A 1 118 ? 24.211 11.716 -15.253 1.00 87.19 118 ALA A O 1
ATOM 873 N N . LEU A 1 119 ? 22.120 10.992 -15.649 1.00 87.81 119 LEU A N 1
ATOM 874 C CA . LEU A 1 119 ? 21.679 12.188 -16.379 1.00 87.81 119 LEU A CA 1
ATOM 875 C C . LEU A 1 119 ? 21.739 13.453 -15.515 1.00 87.81 119 LEU A C 1
ATOM 877 O O . LEU A 1 119 ? 22.046 14.526 -16.027 1.00 87.81 119 LEU A O 1
ATOM 881 N N . ALA A 1 120 ? 21.450 13.339 -14.217 1.00 91.38 120 ALA A N 1
ATOM 882 C CA . ALA A 1 120 ? 21.549 14.466 -13.295 1.00 91.38 120 ALA A CA 1
ATOM 883 C C . ALA A 1 120 ? 23.002 14.921 -13.062 1.00 91.38 120 ALA A C 1
ATOM 885 O O . ALA A 1 120 ? 23.227 16.092 -12.763 1.00 91.38 120 ALA A O 1
ATOM 886 N N . GLY A 1 121 ? 23.973 14.008 -13.179 1.00 92.88 121 GLY A N 1
ATOM 887 C CA . GLY A 1 121 ? 25.396 14.303 -13.003 1.00 92.88 121 GLY A CA 1
ATOM 888 C C . GLY A 1 121 ? 26.077 14.846 -14.261 1.00 92.88 121 GLY A C 1
ATOM 889 O O . GLY A 1 121 ? 26.818 15.821 -14.172 1.00 92.88 121 GLY A O 1
ATOM 890 N N . ASP A 1 122 ? 25.835 14.220 -15.415 1.00 92.00 122 ASP A N 1
ATOM 891 C CA . ASP A 1 122 ? 26.424 14.599 -16.706 1.00 92.00 122 ASP A CA 1
ATOM 892 C C . ASP A 1 122 ? 25.552 14.102 -17.871 1.00 92.00 122 ASP A C 1
ATOM 894 O O . ASP A 1 122 ? 25.749 13.014 -18.418 1.00 92.00 122 ASP A O 1
ATOM 898 N N . ALA A 1 123 ? 24.554 14.901 -18.248 1.00 88.00 123 ALA A N 1
ATOM 899 C CA . ALA A 1 123 ? 23.630 14.540 -19.319 1.00 88.00 123 ALA A CA 1
ATOM 900 C C . ALA A 1 123 ? 24.336 14.348 -20.674 1.00 88.00 123 ALA A C 1
ATOM 902 O O . ALA A 1 123 ? 24.026 13.397 -21.394 1.00 88.00 123 ALA A O 1
ATOM 903 N N . ASP A 1 124 ? 25.297 15.213 -21.005 1.00 88.88 124 ASP A N 1
ATOM 904 C CA . ASP A 1 124 ? 25.993 15.180 -22.294 1.00 88.88 124 ASP A CA 1
ATOM 905 C C . ASP A 1 124 ? 26.900 13.949 -22.400 1.00 88.88 124 ASP A C 1
ATOM 907 O O . ASP A 1 124 ? 26.914 13.274 -23.437 1.00 88.88 124 ASP A O 1
ATOM 911 N N . GLY A 1 125 ? 27.610 13.608 -21.320 1.00 88.50 125 GLY A N 1
ATOM 912 C CA . GLY A 1 125 ? 28.422 12.396 -21.240 1.00 88.50 125 GLY A CA 1
ATOM 913 C C . GLY A 1 125 ? 27.585 11.123 -21.332 1.00 88.50 125 GLY A C 1
ATOM 914 O O . GLY A 1 125 ? 27.944 10.207 -22.073 1.00 88.50 125 GLY A O 1
ATOM 915 N N . VAL A 1 126 ? 26.433 11.080 -20.657 1.00 86.31 126 VAL A N 1
ATOM 916 C CA . VAL A 1 126 ? 25.503 9.944 -20.735 1.00 86.31 126 VAL A CA 1
ATOM 917 C C . VAL A 1 126 ? 24.979 9.754 -22.155 1.00 86.31 126 VAL A C 1
ATOM 919 O O . VAL A 1 126 ? 25.042 8.643 -22.671 1.00 86.31 126 VAL A O 1
ATOM 922 N N . VAL A 1 127 ? 24.503 10.815 -22.814 1.00 84.00 127 VAL A N 1
ATOM 923 C CA . VAL A 1 127 ? 23.975 10.718 -24.186 1.00 84.00 127 VAL A CA 1
ATOM 924 C C . VAL A 1 127 ? 25.072 10.311 -25.170 1.00 84.00 127 VAL A C 1
ATOM 926 O O . VAL A 1 127 ? 24.843 9.464 -26.031 1.00 84.00 127 VAL A O 1
ATOM 929 N N . SER A 1 128 ? 26.276 10.865 -25.020 1.00 85.06 128 SER A N 1
ATOM 930 C CA . SER A 1 128 ? 27.409 10.574 -25.906 1.00 85.06 128 SER A CA 1
ATOM 931 C C . SER A 1 128 ? 27.969 9.159 -25.729 1.00 85.06 128 SER A C 1
ATOM 933 O O . SER A 1 128 ? 28.552 8.610 -26.663 1.00 85.06 128 SER A O 1
ATOM 935 N N . ALA A 1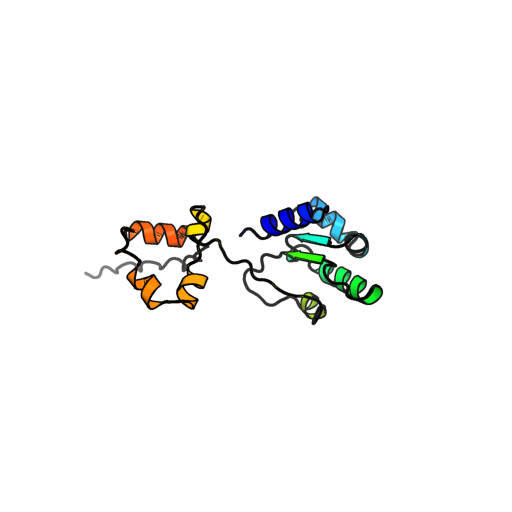 129 ? 27.802 8.558 -24.547 1.00 81.56 129 ALA A N 1
ATOM 936 C CA . ALA A 1 129 ? 28.256 7.201 -24.247 1.00 81.56 129 ALA A CA 1
ATOM 937 C C . ALA A 1 129 ? 27.325 6.105 -24.794 1.00 81.56 129 ALA A C 1
ATOM 939 O O . ALA A 1 129 ? 27.708 4.933 -24.806 1.00 81.56 129 ALA A O 1
ATOM 940 N N . VAL A 1 130 ? 26.116 6.457 -25.243 1.00 74.12 130 VAL A N 1
ATOM 941 C CA . VAL A 1 130 ? 25.141 5.488 -25.749 1.00 74.12 130 VAL A CA 1
ATOM 942 C C . VAL A 1 130 ? 25.358 5.279 -27.253 1.00 74.12 130 VAL A C 1
ATOM 944 O O . VAL A 1 130 ? 25.142 6.202 -28.042 1.00 74.12 130 VAL A O 1
ATOM 947 N N . PRO A 1 131 ? 25.770 4.075 -27.695 1.00 70.75 131 PRO A N 1
ATOM 948 C CA . PRO A 1 131 ? 25.865 3.776 -29.118 1.00 70.75 131 PRO A CA 1
ATOM 949 C C . PRO A 1 131 ? 24.482 3.846 -29.773 1.00 70.75 131 PRO A C 1
ATOM 951 O O . PRO A 1 131 ? 23.452 3.701 -29.112 1.00 70.75 131 PRO A O 1
ATOM 954 N N . SER A 1 132 ? 24.446 4.035 -31.095 1.00 76.69 132 SER A N 1
ATOM 955 C CA . SER A 1 132 ? 23.191 3.976 -31.847 1.00 76.69 132 SER A CA 1
ATOM 956 C C . SER A 1 132 ? 22.445 2.681 -31.522 1.00 76.69 132 SER A C 1
ATOM 958 O O . SER A 1 132 ? 22.992 1.587 -31.662 1.00 76.69 132 SER A O 1
ATOM 960 N N . SER A 1 133 ? 21.203 2.822 -31.060 1.00 78.69 133 SER A N 1
ATOM 961 C CA . SER A 1 133 ? 20.362 1.698 -30.656 1.00 78.69 133 SER A CA 1
ATOM 962 C C . SER A 1 133 ? 20.200 0.700 -31.805 1.00 78.69 133 SER A C 1
ATOM 964 O O . SER A 1 133 ? 19.869 1.084 -32.926 1.00 78.69 133 SER A O 1
ATOM 966 N N . SER A 1 134 ? 20.391 -0.588 -31.515 1.00 84.44 134 SER A N 1
ATOM 967 C CA . SER A 1 134 ? 20.049 -1.691 -32.422 1.00 84.44 134 SER A CA 1
ATOM 968 C C . SER A 1 134 ? 18.566 -2.075 -32.356 1.00 84.44 134 SER A C 1
ATOM 970 O O . SER A 1 134 ? 18.129 -2.955 -33.096 1.00 84.44 134 SER A O 1
ATOM 972 N N . THR A 1 135 ? 17.794 -1.426 -31.478 1.00 85.56 135 THR A N 1
ATOM 973 C CA . THR A 1 135 ? 16.367 -1.694 -31.273 1.00 85.56 135 THR A CA 1
ATOM 974 C C . THR A 1 135 ? 15.594 -1.321 -32.531 1.00 85.56 135 THR A C 1
ATOM 976 O O . THR A 1 135 ? 15.62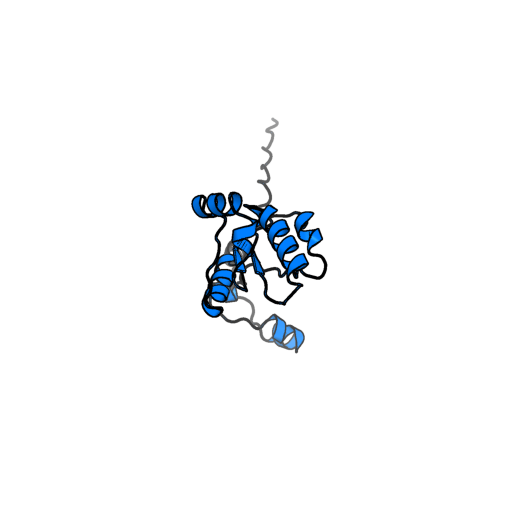1 -0.171 -32.977 1.00 85.56 135 THR A O 1
ATOM 979 N N . THR A 1 136 ? 14.892 -2.288 -33.114 1.00 91.06 136 THR A N 1
ATOM 980 C CA . THR A 1 136 ? 14.102 -2.051 -34.321 1.00 91.06 136 THR A CA 1
ATOM 981 C C . THR A 1 136 ? 12.771 -1.376 -33.985 1.00 91.06 136 THR A C 1
ATOM 983 O O . THR A 1 136 ? 12.323 -1.342 -32.839 1.00 91.06 136 THR A O 1
ATOM 986 N N . ARG A 1 137 ? 12.087 -0.826 -34.997 1.00 90.00 137 ARG A N 1
ATOM 987 C CA . ARG A 1 137 ? 10.753 -0.234 -34.805 1.00 90.00 137 ARG A CA 1
ATOM 988 C C . ARG A 1 137 ? 9.737 -1.230 -34.206 1.00 90.00 137 ARG A C 1
ATOM 990 O O . ARG A 1 137 ? 9.021 -0.807 -33.302 1.00 90.00 137 ARG A O 1
ATOM 997 N N . PRO A 1 138 ? 9.637 -2.494 -34.668 1.00 90.75 138 PRO A N 1
ATOM 998 C CA . PRO A 1 138 ? 8.814 -3.508 -34.005 1.00 90.75 138 PRO A CA 1
ATOM 999 C C . PRO A 1 138 ? 9.169 -3.706 -32.528 1.00 90.75 138 PRO A C 1
ATOM 1001 O O . PRO A 1 138 ? 8.274 -3.640 -31.693 1.00 90.75 138 PRO A O 1
ATOM 1004 N N . ASP A 1 139 ? 10.459 -3.811 -32.194 1.00 88.25 139 ASP A N 1
ATOM 1005 C CA . ASP A 1 139 ? 10.895 -3.995 -30.802 1.00 88.25 139 ASP A CA 1
ATOM 1006 C C . ASP A 1 139 ? 10.467 -2.820 -29.911 1.00 88.25 139 ASP A C 1
ATOM 1008 O O . ASP A 1 139 ? 10.074 -3.014 -28.764 1.00 88.25 139 ASP A O 1
ATOM 1012 N N . TYR A 1 140 ? 10.498 -1.587 -30.431 1.00 86.25 140 TYR A N 1
ATOM 1013 C CA . TYR A 1 140 ? 9.975 -0.424 -29.711 1.00 86.25 140 TYR A CA 1
ATOM 1014 C C . TYR A 1 140 ? 8.468 -0.516 -29.460 1.00 86.25 140 TYR A C 1
ATOM 1016 O O . TYR A 1 140 ? 8.020 -0.153 -28.374 1.00 86.25 140 TYR A O 1
ATOM 1024 N N . VAL A 1 141 ? 7.686 -0.983 -30.440 1.00 86.75 141 VAL A N 1
ATOM 1025 C CA . VAL A 1 141 ? 6.238 -1.181 -30.264 1.00 86.75 141 VAL A CA 1
ATOM 1026 C C . VAL A 1 141 ? 5.986 -2.202 -29.160 1.00 86.75 141 VAL A C 1
ATOM 1028 O O . VAL A 1 141 ? 5.215 -1.919 -28.245 1.00 86.75 141 VAL A O 1
ATOM 1031 N N . ASP A 1 142 ? 6.696 -3.328 -29.191 1.00 85.50 142 ASP A N 1
ATOM 1032 C CA . ASP A 1 142 ? 6.567 -4.373 -28.180 1.00 85.50 142 ASP A CA 1
ATOM 1033 C C . ASP A 1 142 ? 6.943 -3.842 -26.790 1.00 85.50 142 ASP A C 1
ATOM 1035 O O . ASP A 1 142 ? 6.151 -3.941 -25.852 1.00 85.50 142 ASP A O 1
ATOM 1039 N N . ARG A 1 143 ? 8.098 -3.179 -26.656 1.00 83.56 143 ARG A N 1
ATOM 1040 C CA . ARG A 1 143 ? 8.563 -2.572 -25.394 1.00 83.56 143 ARG A CA 1
ATOM 1041 C C . ARG A 1 143 ? 7.553 -1.575 -24.817 1.00 83.56 143 ARG A C 1
ATOM 1043 O O . ARG A 1 143 ? 7.269 -1.620 -23.620 1.00 83.56 143 ARG A O 1
ATOM 1050 N N . VAL A 1 144 ? 6.968 -0.712 -25.654 1.00 79.12 144 VAL A N 1
ATOM 1051 C CA . VAL A 1 144 ? 5.920 0.241 -25.239 1.00 79.12 144 VAL A CA 1
ATOM 1052 C C . VAL A 1 144 ? 4.656 -0.487 -24.773 1.00 79.12 144 VAL A C 1
ATOM 1054 O O . VAL A 1 144 ? 4.032 -0.065 -23.802 1.00 79.12 144 VAL A O 1
ATOM 1057 N N . CYS A 1 145 ? 4.285 -1.594 -25.417 1.00 78.81 145 CYS A N 1
ATOM 1058 C CA . CYS A 1 145 ? 3.142 -2.404 -25.003 1.00 78.81 145 CYS A CA 1
ATOM 1059 C C . CYS A 1 145 ? 3.394 -3.187 -23.698 1.00 78.81 145 CYS A C 1
ATOM 1061 O O . CYS A 1 145 ? 2.450 -3.383 -22.930 1.00 78.81 145 CYS A O 1
ATOM 1063 N N . TYR A 1 146 ? 4.637 -3.595 -23.417 1.00 72.50 146 TYR A N 1
ATOM 1064 C CA . TYR A 1 146 ? 5.015 -4.331 -22.201 1.00 72.50 146 TYR A CA 1
ATOM 1065 C C . TYR A 1 146 ? 5.261 -3.438 -20.971 1.00 72.50 146 TYR A C 1
ATOM 1067 O O . TYR A 1 146 ? 4.909 -3.828 -19.858 1.00 72.50 146 TYR A O 1
ATOM 1075 N N . GLY A 1 147 ? 5.843 -2.245 -21.150 1.00 59.09 147 GLY A N 1
ATOM 1076 C CA . GLY A 1 147 ? 6.379 -1.380 -20.078 1.00 59.09 147 GLY A CA 1
ATOM 1077 C C . GLY A 1 147 ? 5.367 -0.709 -19.147 1.00 59.09 147 GLY A C 1
ATOM 1078 O O . GLY A 1 147 ? 5.736 0.017 -18.230 1.00 59.09 147 GLY A O 1
ATOM 1079 N N . GLY A 1 148 ? 4.078 -0.925 -19.368 1.00 56.94 148 GLY A N 1
ATOM 1080 C CA . GLY A 1 148 ? 3.020 -0.274 -18.615 1.00 56.94 148 GLY A CA 1
ATOM 1081 C C . GLY A 1 148 ? 1.897 0.086 -19.558 1.00 56.94 148 GLY A C 1
ATOM 1082 O O . GLY A 1 148 ? 2.128 0.753 -20.556 1.00 56.94 148 GLY A O 1
ATOM 1083 N N . MET A 1 149 ? 0.701 -0.408 -19.235 1.00 41.88 149 MET A N 1
ATOM 1084 C CA . MET A 1 149 ? -0.532 -0.273 -20.010 1.00 41.88 149 MET A CA 1
ATOM 1085 C C . MET A 1 149 ? -0.560 1.022 -20.845 1.00 41.88 149 MET A C 1
ATOM 1087 O O . MET A 1 149 ? -0.868 2.082 -20.293 1.00 41.88 149 MET A O 1
ATOM 1091 N N . PRO A 1 150 ? -0.338 0.969 -22.170 1.00 42.94 150 PRO A N 1
ATOM 1092 C CA . PRO A 1 150 ? -0.996 1.941 -23.006 1.00 42.94 150 PRO A CA 1
ATOM 1093 C C . PRO A 1 150 ? -2.481 1.613 -22.855 1.00 42.94 150 PRO A C 1
ATOM 1095 O O . PRO A 1 150 ? -2.921 0.510 -23.194 1.00 42.94 150 PRO A O 1
ATOM 1098 N N . LEU A 1 151 ? -3.278 2.534 -22.307 1.00 40.41 151 LEU A N 1
ATOM 1099 C CA . LEU A 1 151 ? -4.687 2.532 -22.674 1.00 40.41 151 LEU A CA 1
ATOM 1100 C C . LEU A 1 151 ? -4.670 2.693 -24.189 1.00 40.41 151 LEU A C 1
ATOM 1102 O O . LEU A 1 151 ? -4.321 3.761 -24.692 1.00 40.41 151 LEU A O 1
ATOM 1106 N N . ALA A 1 152 ? -4.933 1.597 -24.901 1.00 32.22 152 ALA A N 1
ATOM 1107 C CA . ALA A 1 152 ? -5.111 1.641 -26.335 1.00 32.22 152 ALA A CA 1
ATOM 1108 C C . ALA A 1 152 ? -6.081 2.797 -26.621 1.00 32.22 152 ALA A C 1
ATOM 1110 O O . ALA A 1 152 ? -7.162 2.821 -26.018 1.00 32.22 152 ALA A O 1
ATOM 1111 N N . PRO A 1 153 ? -5.732 3.782 -27.469 1.00 40.75 153 PRO A N 1
ATOM 1112 C CA . PRO A 1 153 ? -6.750 4.692 -27.949 1.00 40.75 153 PRO A CA 1
ATOM 1113 C C . PRO A 1 153 ? -7.820 3.825 -28.611 1.00 40.75 153 PRO A C 1
ATOM 1115 O O . PRO A 1 153 ? -7.499 2.938 -29.409 1.00 40.75 153 PRO A O 1
ATOM 1118 N N . ALA A 1 154 ? -9.072 4.029 -28.193 1.00 39.12 154 ALA A N 1
ATOM 1119 C CA . ALA A 1 154 ? -10.233 3.350 -28.741 1.00 39.12 154 ALA A CA 1
ATOM 1120 C C . ALA A 1 154 ? -10.099 3.269 -30.265 1.00 39.12 154 ALA A C 1
ATOM 1122 O O . ALA A 1 154 ? -9.770 4.262 -30.915 1.00 39.12 154 ALA A O 1
ATOM 1123 N N . SER A 1 155 ? -10.301 2.063 -30.790 1.00 35.62 155 SER A N 1
ATOM 1124 C CA . SER A 1 155 ? -10.270 1.712 -32.207 1.00 35.62 155 SER A CA 1
ATOM 1125 C C . SER A 1 155 ? -10.663 2.886 -33.105 1.00 35.62 155 SER A C 1
ATOM 1127 O O . SER A 1 155 ? -11.830 3.283 -33.137 1.00 35.62 155 SER A O 1
ATOM 1129 N N . VAL A 1 156 ? -9.696 3.421 -33.855 1.00 37.06 156 VAL A N 1
ATOM 1130 C CA . VAL A 1 156 ? -9.993 4.271 -35.006 1.00 37.06 156 VAL A CA 1
ATOM 1131 C C . VAL A 1 156 ? -10.729 3.374 -35.993 1.00 37.06 156 VAL A C 1
ATOM 1133 O O . VAL A 1 156 ? -10.132 2.511 -36.634 1.00 37.06 156 VAL A O 1
ATOM 1136 N N . SER A 1 157 ? -12.051 3.537 -36.050 1.00 34.97 157 SER A N 1
ATOM 1137 C CA . SER A 1 157 ? -12.877 2.974 -37.109 1.00 34.97 157 SER A CA 1
ATOM 1138 C C . SER A 1 157 ? -12.314 3.487 -38.430 1.00 34.97 157 SER A C 1
ATOM 1140 O O . SER A 1 157 ? -12.385 4.683 -38.722 1.00 34.97 157 SER A O 1
ATOM 1142 N N . LEU A 1 158 ? -11.692 2.591 -39.196 1.00 37.53 158 LEU A N 1
ATOM 1143 C CA . LEU A 1 158 ? -11.356 2.837 -40.589 1.00 37.53 158 LEU A CA 1
ATOM 1144 C C . LEU A 1 158 ? -12.680 3.062 -41.319 1.00 37.53 158 LEU A C 1
ATOM 1146 O O . LEU A 1 158 ? -13.398 2.117 -41.649 1.00 37.53 158 LEU A O 1
ATOM 1150 N N . GLY A 1 159 ? -13.017 4.339 -41.501 1.00 36.53 159 GLY A N 1
ATOM 1151 C CA . GLY A 1 159 ? -14.140 4.775 -42.309 1.00 36.53 159 GLY A CA 1
ATOM 1152 C C . GLY A 1 159 ? -14.042 4.130 -43.683 1.00 36.53 159 GLY A C 1
ATOM 1153 O O . GLY A 1 159 ? -13.062 4.312 -44.404 1.00 36.53 159 GLY A O 1
ATOM 1154 N N . GLN A 1 160 ? -15.059 3.335 -43.998 1.00 39.72 160 GLN A N 1
ATOM 1155 C CA . GLN A 1 160 ? -15.249 2.709 -45.291 1.00 39.72 160 GLN A CA 1
ATOM 1156 C C . GLN A 1 160 ? -15.176 3.756 -46.405 1.00 39.72 160 GLN A C 1
ATOM 1158 O O . GLN A 1 160 ? -15.812 4.809 -46.334 1.00 39.72 160 GLN A O 1
ATOM 1163 N N . SER A 1 161 ? -14.424 3.436 -47.456 1.00 42.81 161 SER A N 1
ATOM 1164 C CA . SER A 1 161 ? -14.500 4.122 -48.740 1.00 42.81 161 SER A CA 1
ATOM 1165 C C . SER A 1 161 ? -15.936 4.076 -49.272 1.00 42.81 161 SER A C 1
ATOM 1167 O O . SER A 1 161 ? -16.487 2.978 -49.391 1.00 42.81 161 SER A O 1
ATOM 1169 N N . PRO A 1 162 ? -16.546 5.201 -49.677 1.00 40.56 162 PRO A N 1
ATOM 1170 C CA . PRO A 1 162 ? -17.686 5.135 -50.562 1.00 40.56 162 PRO A CA 1
ATOM 1171 C C . PRO A 1 162 ? -17.176 4.995 -51.998 1.00 40.56 162 PRO A C 1
ATOM 1173 O O . PRO A 1 162 ? -16.534 5.883 -52.556 1.00 40.56 162 PRO A O 1
ATOM 1176 N N . LEU A 1 163 ? -17.487 3.841 -52.582 1.00 42.53 163 LEU A N 1
ATOM 1177 C CA . LEU A 1 163 ? -17.735 3.689 -54.011 1.00 42.53 163 LEU A CA 1
ATOM 1178 C C . LEU A 1 163 ? -18.604 4.852 -54.514 1.00 42.53 163 LEU A C 1
ATOM 1180 O O . LEU A 1 163 ? -19.726 5.017 -54.038 1.00 42.53 163 LEU A O 1
ATOM 1184 N N . VAL A 1 164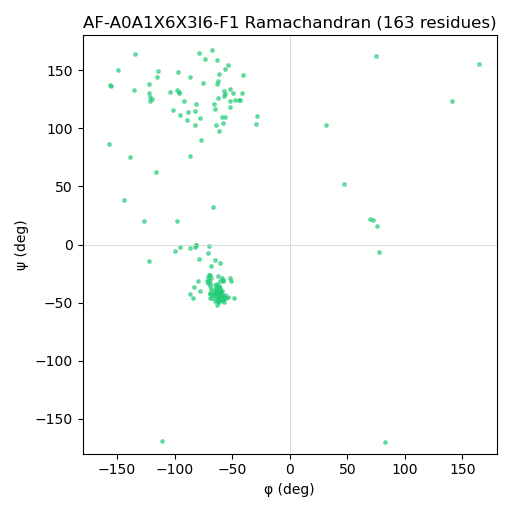 ? -18.139 5.586 -55.523 1.00 43.72 164 VAL A N 1
ATOM 1185 C CA . VAL A 1 164 ? -19.022 6.299 -56.453 1.00 43.72 164 VAL A CA 1
ATOM 1186 C C . VAL A 1 164 ? -18.507 6.059 -57.872 1.00 43.72 164 VAL A C 1
ATOM 1188 O O . VAL A 1 164 ? -17.303 6.086 -58.111 1.00 43.72 164 VAL A O 1
ATOM 1191 N N . ARG A 1 165 ? -19.473 5.721 -58.729 1.00 45.38 165 ARG A N 1
ATOM 1192 C CA . ARG A 1 165 ? -19.404 5.306 -60.136 1.00 45.38 165 ARG A CA 1
ATOM 1193 C C . ARG A 1 165 ? -18.543 6.176 -61.041 1.00 45.38 165 ARG A C 1
ATOM 1195 O O . ARG A 1 165 ? -18.590 7.412 -60.875 1.00 45.38 165 ARG A O 1
#

Mean predicted aligned error: 10.53 Å

Secondary structure (DSSP, 8-state):
-THHHHHHHHHHHTT--EEESSSHHHHHHHHHTHHHHTTS-SSEEEE-GGGSTTHHHHHHHHHHHH---TTSEEE-----S----HHHHTTTTT------PPPPHHHHTT----HHHHHHH-HHHHHHHSPPP---HHHHHHHHHHSS----------PPP----

Sequence (165 aa):
MGKSTVLRGFAETAGGSVIDLDDVEVREAIQGNLAASVRAGAPICIDEYQRVPDILDALKARLNREGSPPGTAIITGSTRQDALPATAQALTGRLHSLVIWPLSQGELEGVRENLLEALAGDADGVVSAVPSSSTTRPDYVDRVCYGGMPLAPASVSLGQSPLVR

Radius of gyration: 22.77 Å; Cα contacts (8 Å, |Δi|>4): 134; chains: 1; bounding box: 48×30×80 Å

Foldseek 3Di:
DCPVVVLQVVQVVVVHHEQECVDPVSVVVCVVPLLPLLPDDFAHHYEACVSPVCNLVSVLVVCVVVPQDPRSYDYYHDPPDDDDPVSVVSCPPRDDDDDDDFDALCVVVVHDDPLVVVCVVPVPVSVVPDPDDPQDPVNVVVNVVPRDDDPPDPDPPPPDDDDDD

Nearest PDB structures (foldseek):
  3vkg-assembly3_B  TM=4.595E-01  e=2.496E-01  Dictyostelium discoideum
  8pqy-assembly1_A  TM=4.942E-01  e=7.818E-01  Homo sapiens
  8glv-assembly1_Cn  TM=4.947E-01  e=6.066E-01  Chlamydomonas reinhardtii
  8dyu-assembly1_A  TM=5.296E-01  e=1.474E+00  Homo sapiens
  7pnz-assembly1_a  TM=1.379E-01  e=9.887E+00  Homo sapiens